Protein AF-A0A8K0Y5K3-F1 (afdb_monomer_lite)

Radius of gyration: 23.52 Å; chains: 1; bounding box: 47×51×58 Å

Secondary structure (DSSP, 8-state):
-PPBPTTT-PBPEESSTTS-EEE---TT-SEEEEETTT--EEE---------SSSTHHHHTHHHHHHHHHHHHHHHHHHH-HHHHHHHHHHHHHHHS--GGGTTT-HHHHHHHHHHHS-HHHHHHHHHHHHHHHGGGGGSHHHHHHHHHHS---

Sequence (154 aa):
MIVHCPDCEQPLIEFDPGSGNYHCSNPVCNFQYMELMTGKKHRKSTKYEEIETKSSISNLDKKPKRILVGLAIESTLVTMGHSIFDKVTAKLKEEYNANVFDCLDNPQYLKKILEKNFDSNIRAVMIKSVKTILGEFAYYESIREFLDKLSDKD

pLDDT: mean 85.95, std 16.73, range [36.97, 98.12]

Foldseek 3Di:
DFDADPFPRHTWDAPDVPQQKTADPDPPTQWGIARNVVRDTDGNPPPPDDDDDDDPPPPVVLQVVLVLLLVLLQVLQVVVHPVSNVQQQVQLCVVPVDGSSCCLVPLVSSLVSCVVPHDPVSLVSSLVSSCVSCPPVCPPPSNVVSSVSNDDDD

Structure (mmCIF, N/CA/C/O backbone):
data_AF-A0A8K0Y5K3-F1
#
_entry.id   AF-A0A8K0Y5K3-F1
#
loop_
_atom_site.group_PDB
_atom_site.id
_atom_site.type_symbol
_atom_site.label_atom_id
_atom_site.label_alt_id
_atom_site.label_comp_id
_atom_site.label_asym_id
_atom_site.label_entity_id
_atom_site.label_seq_id
_atom_site.pdbx_PDB_ins_code
_atom_site.Cartn_x
_atom_site.Cartn_y
_atom_site.Cartn_z
_atom_site.occupancy
_atom_site.B_iso_or_equiv
_atom_site.auth_seq_id
_atom_site.auth_comp_id
_atom_site.auth_asym_id
_atom_site.auth_atom_id
_atom_site.pdbx_PDB_model_num
ATOM 1 N N . MET A 1 1 ? 27.210 -32.929 26.411 1.00 67.12 1 MET A N 1
ATOM 2 C CA . MET A 1 1 ? 26.004 -33.531 27.020 1.00 67.12 1 MET A CA 1
ATOM 3 C C . MET A 1 1 ? 24.827 -33.108 26.157 1.00 67.12 1 MET A C 1
ATOM 5 O O . MET A 1 1 ? 24.700 -31.916 25.924 1.00 67.12 1 MET A O 1
ATOM 9 N N . ILE A 1 2 ? 24.055 -34.044 25.598 1.00 78.88 2 ILE A N 1
ATOM 10 C CA . ILE A 1 2 ? 22.902 -33.703 24.747 1.00 78.88 2 ILE A CA 1
ATOM 11 C C . ILE A 1 2 ? 21.707 -33.444 25.662 1.00 78.88 2 ILE A C 1
ATOM 13 O O . ILE A 1 2 ? 21.330 -34.313 26.449 1.00 78.88 2 ILE A O 1
ATOM 17 N N . VAL A 1 3 ? 21.139 -32.243 25.579 1.00 86.31 3 VAL A N 1
ATOM 18 C CA . VAL A 1 3 ? 19.958 -31.853 26.353 1.00 86.31 3 VAL A CA 1
ATOM 19 C C . VAL A 1 3 ? 18.722 -32.170 25.522 1.00 86.31 3 VAL A C 1
ATOM 21 O O . VAL A 1 3 ? 18.639 -31.762 24.368 1.00 86.31 3 VAL A O 1
ATOM 24 N N . HIS A 1 4 ? 17.767 -32.896 26.095 1.00 90.81 4 HIS A N 1
ATOM 25 C CA . HIS A 1 4 ? 16.540 -33.280 25.401 1.00 90.81 4 HIS A CA 1
ATOM 26 C C . HIS A 1 4 ? 15.368 -32.408 25.852 1.00 90.81 4 HIS A C 1
ATOM 28 O O . HIS A 1 4 ? 15.295 -31.965 27.002 1.00 90.81 4 HIS A O 1
ATOM 34 N N . CYS A 1 5 ? 14.450 -32.150 24.925 1.00 89.56 5 CYS A N 1
ATOM 35 C CA . CYS A 1 5 ? 13.203 -31.462 25.196 1.00 89.56 5 CYS A CA 1
ATOM 36 C C . CYS A 1 5 ? 12.378 -32.292 26.189 1.00 89.56 5 CYS A C 1
ATOM 38 O O . CYS A 1 5 ? 12.159 -33.474 25.933 1.00 89.56 5 CYS A O 1
ATOM 40 N N . PRO A 1 6 ? 11.873 -31.701 27.285 1.00 88.31 6 PRO A N 1
ATOM 41 C CA . PRO A 1 6 ? 11.088 -32.444 28.270 1.00 88.31 6 PRO A CA 1
ATOM 42 C C . PRO A 1 6 ? 9.707 -32.873 27.755 1.00 88.31 6 PRO A C 1
ATOM 44 O O . PRO A 1 6 ? 9.088 -33.735 28.366 1.00 88.31 6 PRO A O 1
ATOM 47 N N . ASP A 1 7 ? 9.225 -32.263 26.668 1.00 89.94 7 ASP A N 1
ATOM 48 C CA . ASP A 1 7 ? 7.854 -32.453 26.186 1.00 89.94 7 ASP A CA 1
ATOM 49 C C . ASP A 1 7 ? 7.781 -33.434 25.004 1.00 89.94 7 ASP A C 1
ATOM 51 O O . ASP A 1 7 ? 6.824 -34.191 24.890 1.00 89.94 7 ASP A O 1
ATOM 55 N N . CYS A 1 8 ? 8.768 -33.421 24.102 1.00 89.69 8 CYS A N 1
ATOM 56 C CA . CYS A 1 8 ? 8.757 -34.264 22.899 1.00 89.69 8 CYS A CA 1
ATOM 57 C C . CYS A 1 8 ? 10.049 -35.062 22.686 1.00 89.69 8 CYS A C 1
ATOM 59 O O . CYS A 1 8 ? 10.266 -35.566 21.586 1.00 89.69 8 CYS A O 1
ATOM 61 N N . GLU A 1 9 ? 10.931 -35.090 23.690 1.00 88.75 9 GLU A N 1
ATOM 62 C CA . GLU A 1 9 ? 12.197 -35.843 23.727 1.00 88.75 9 GLU A CA 1
ATOM 63 C C . GLU A 1 9 ? 13.193 -35.542 22.593 1.00 88.75 9 GLU A C 1
ATOM 65 O O . GLU A 1 9 ? 14.244 -36.164 22.501 1.00 88.75 9 GLU A O 1
ATOM 70 N N . GLN A 1 10 ? 12.917 -34.549 21.746 1.00 89.25 10 GLN A N 1
ATOM 71 C CA . GLN A 1 10 ? 13.829 -34.126 20.685 1.00 89.25 10 GLN A CA 1
ATOM 72 C C . GLN A 1 10 ? 15.073 -33.449 21.278 1.00 89.25 10 GLN A C 1
ATOM 74 O O . GLN A 1 10 ? 14.940 -32.709 22.259 1.00 89.25 10 GLN A O 1
ATOM 79 N N . PRO A 1 11 ? 16.269 -33.635 20.692 1.00 91.31 11 PRO A N 1
ATOM 80 C CA . PRO A 1 11 ? 17.454 -32.876 21.076 1.00 91.31 11 PRO A CA 1
ATOM 81 C C . PRO A 1 11 ? 17.191 -31.369 20.974 1.00 91.31 11 PRO A C 1
ATOM 83 O O . PRO A 1 11 ? 16.685 -30.886 19.959 1.00 91.31 11 PRO A O 1
ATOM 86 N N . LEU A 1 12 ? 17.514 -30.623 22.030 1.00 91.12 12 LEU A N 1
ATOM 87 C CA . LEU A 1 12 ? 17.420 -29.168 22.010 1.00 91.12 12 LEU A CA 1
ATOM 88 C C . LEU A 1 12 ? 18.616 -28.559 21.276 1.00 91.12 12 LEU A C 1
ATOM 90 O O . LEU A 1 12 ? 19.732 -29.079 21.339 1.00 91.12 12 LEU A O 1
ATOM 94 N N . ILE A 1 13 ? 18.373 -27.424 20.629 1.00 90.69 13 ILE A N 1
ATOM 95 C CA . ILE A 1 13 ? 19.369 -26.661 19.877 1.00 90.69 13 ILE A CA 1
ATOM 96 C C . ILE A 1 13 ? 19.706 -25.403 20.673 1.00 90.69 13 ILE A C 1
ATOM 98 O O . ILE A 1 13 ? 18.805 -24.714 21.153 1.00 90.69 13 ILE A O 1
ATOM 102 N N . GLU A 1 14 ? 20.994 -25.118 20.849 1.00 89.88 14 GLU A N 1
ATOM 103 C CA . GLU A 1 14 ? 21.431 -23.875 21.484 1.00 89.88 14 GLU A CA 1
ATOM 104 C C . GLU A 1 14 ? 21.210 -22.700 20.523 1.00 89.88 14 GLU A C 1
ATOM 106 O O . GLU A 1 14 ? 21.557 -22.811 19.348 1.00 89.88 14 GLU A O 1
ATOM 111 N N . PHE A 1 15 ? 20.632 -21.595 21.007 1.00 84.56 15 PHE A N 1
ATOM 112 C CA . PHE A 1 15 ? 20.405 -20.397 20.185 1.00 84.56 15 PHE A CA 1
ATOM 113 C C . PHE A 1 15 ? 21.713 -19.878 19.585 1.00 84.56 15 PHE A C 1
ATOM 115 O O . PHE A 1 15 ? 21.828 -19.743 18.371 1.00 84.56 15 PHE A O 1
ATOM 122 N N . ASP A 1 16 ? 22.691 -19.645 20.460 1.00 84.19 16 ASP A N 1
ATOM 123 C CA . ASP A 1 16 ? 24.049 -19.239 20.120 1.00 84.19 16 ASP A CA 1
ATOM 124 C C . ASP A 1 16 ? 25.034 -20.090 20.933 1.00 84.19 16 ASP A C 1
ATOM 126 O O . ASP A 1 16 ? 24.800 -20.274 22.137 1.00 84.19 16 ASP A O 1
ATOM 130 N N . PRO A 1 17 ? 26.136 -20.586 20.336 1.00 82.44 17 PRO A N 1
ATOM 131 C CA . PRO A 1 17 ? 27.125 -21.392 21.045 1.00 82.44 17 PRO A CA 1
ATOM 132 C C . PRO A 1 17 ? 27.627 -20.711 22.325 1.00 82.44 17 PRO A C 1
ATOM 134 O O . PRO A 1 17 ? 28.220 -19.634 22.276 1.00 82.44 17 PRO A O 1
ATOM 137 N N . GLY A 1 18 ? 27.403 -21.347 23.476 1.00 81.62 18 GLY A N 1
ATOM 138 C CA . GLY A 1 18 ? 27.827 -20.844 24.787 1.00 81.62 18 GLY A CA 1
ATOM 139 C C . GLY A 1 18 ? 26.850 -19.883 25.476 1.00 81.62 18 GLY A C 1
ATOM 140 O O . GLY A 1 18 ? 27.147 -19.417 26.576 1.00 81.62 18 GLY A O 1
ATOM 141 N N . SER A 1 19 ? 25.685 -19.599 24.884 1.00 85.75 19 SER A N 1
ATOM 142 C CA . SER A 1 19 ? 24.633 -18.789 25.522 1.00 85.75 19 SER A CA 1
ATOM 143 C C . SER A 1 19 ? 23.979 -19.481 26.722 1.00 85.75 19 SER A C 1
ATOM 145 O O . SER A 1 19 ? 23.415 -18.815 27.590 1.00 85.75 19 SER A O 1
ATOM 147 N N . GLY A 1 20 ? 24.011 -20.816 26.771 1.00 86.44 20 GLY A N 1
ATOM 148 C CA . GLY A 1 20 ? 23.292 -21.597 27.772 1.00 86.44 20 GLY A CA 1
ATOM 149 C C . GLY A 1 20 ? 21.779 -21.663 27.532 1.00 86.44 20 GLY A C 1
ATOM 150 O O . GLY A 1 20 ? 21.068 -22.183 28.393 1.00 86.44 20 GLY A O 1
ATOM 151 N N . ASN A 1 21 ? 21.276 -21.166 26.394 1.00 90.12 21 ASN A N 1
ATOM 152 C CA . ASN A 1 21 ? 19.848 -21.108 26.068 1.00 90.12 21 ASN A CA 1
ATOM 153 C C . ASN A 1 21 ? 19.493 -22.091 24.954 1.00 90.12 21 ASN A C 1
ATOM 155 O O . ASN A 1 21 ? 19.983 -21.977 23.833 1.00 90.12 21 ASN A O 1
ATOM 159 N N . TYR A 1 22 ? 18.596 -23.026 25.254 1.00 91.94 22 TYR A N 1
ATOM 160 C CA . TYR A 1 22 ? 18.303 -24.175 24.400 1.00 91.94 22 TYR A CA 1
ATOM 161 C C . TYR A 1 22 ? 16.829 -24.206 24.013 1.00 91.94 22 TYR A C 1
ATOM 163 O O . TYR A 1 22 ? 15.970 -24.229 24.892 1.00 91.94 22 TYR A O 1
ATOM 171 N N . HIS A 1 23 ? 16.522 -24.249 22.718 1.00 91.38 23 HIS A N 1
ATOM 172 C CA . HIS A 1 23 ? 15.156 -24.274 22.199 1.00 91.38 23 HIS A CA 1
ATOM 173 C C . HIS A 1 23 ? 14.807 -25.605 21.531 1.00 91.38 23 HIS A C 1
ATOM 175 O O . HIS A 1 23 ? 15.674 -26.366 21.097 1.00 91.38 23 HIS A O 1
ATOM 181 N N . CYS A 1 24 ? 13.508 -25.900 21.460 1.00 91.31 24 CYS A N 1
ATOM 182 C CA . CYS A 1 24 ? 13.015 -27.059 20.723 1.00 91.31 24 CYS A CA 1
ATOM 183 C C . CYS A 1 24 ? 12.758 -26.671 19.263 1.00 91.31 24 CYS A C 1
ATOM 185 O O . CYS A 1 24 ? 12.144 -25.640 18.989 1.00 91.31 24 CYS A O 1
ATOM 187 N N . SER A 1 25 ? 13.227 -27.486 18.321 1.00 85.94 25 SER A N 1
ATOM 188 C CA . SER A 1 25 ? 12.988 -27.299 16.883 1.00 85.94 25 SER A CA 1
ATOM 189 C C . SER A 1 25 ? 11.655 -27.886 16.413 1.00 85.94 25 SER A C 1
ATOM 191 O O . SER A 1 25 ? 11.234 -27.622 15.290 1.00 85.94 25 SER A O 1
ATOM 193 N N . ASN A 1 26 ? 10.972 -28.668 17.256 1.00 85.88 26 ASN A N 1
ATOM 194 C CA . ASN A 1 26 ? 9.698 -29.280 16.908 1.00 85.88 26 ASN A CA 1
ATOM 195 C C . ASN A 1 26 ? 8.575 -28.217 16.883 1.00 85.88 26 ASN A C 1
ATOM 197 O O . ASN A 1 26 ? 8.205 -27.695 17.941 1.00 85.88 26 ASN A O 1
ATOM 201 N N . PRO A 1 27 ? 7.978 -27.913 15.714 1.00 76.56 27 PRO A N 1
ATOM 202 C CA . PRO A 1 27 ? 7.005 -26.829 15.578 1.00 76.56 27 PRO A CA 1
ATOM 203 C C . PRO A 1 27 ? 5.716 -27.073 16.372 1.00 76.56 27 PRO A C 1
ATOM 205 O O . PRO A 1 27 ? 5.107 -26.109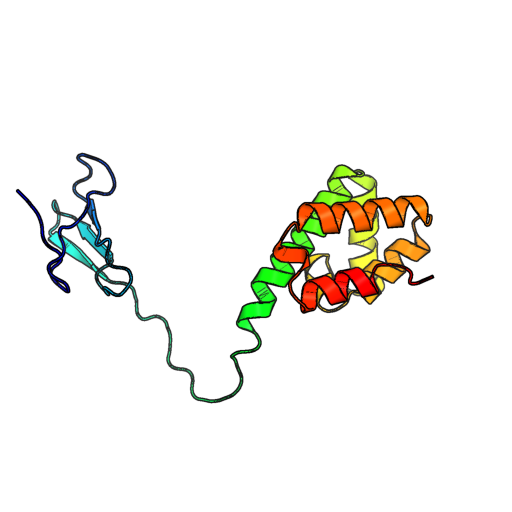 16.842 1.00 76.56 27 PRO A O 1
ATOM 208 N N . VAL A 1 28 ? 5.331 -28.337 16.581 1.00 82.56 28 VAL A N 1
ATOM 209 C CA . VAL A 1 28 ? 4.126 -28.706 17.345 1.00 82.56 28 VAL A CA 1
ATOM 210 C C . VAL A 1 28 ? 4.377 -28.827 18.851 1.00 82.56 28 VAL A C 1
ATOM 212 O O . VAL A 1 28 ? 3.443 -29.044 19.615 1.00 82.56 28 VAL A O 1
ATOM 215 N N . CYS A 1 29 ? 5.624 -28.675 19.303 1.00 85.56 29 CYS A N 1
ATOM 216 C CA . CYS A 1 29 ? 5.957 -28.745 20.720 1.00 85.56 29 CYS A CA 1
ATOM 217 C C . CYS A 1 29 ? 5.592 -27.437 21.440 1.00 85.56 29 CYS A C 1
ATOM 219 O O . CYS A 1 29 ? 5.866 -26.344 20.936 1.00 85.56 29 CYS A O 1
ATOM 221 N N . ASN A 1 30 ? 4.983 -27.537 22.624 1.00 86.44 30 ASN A N 1
ATOM 222 C CA . ASN A 1 30 ? 4.629 -26.378 23.454 1.00 86.44 30 ASN A CA 1
ATOM 223 C C . ASN A 1 30 ? 5.827 -25.802 24.217 1.00 86.44 30 ASN A C 1
ATOM 225 O O . ASN A 1 30 ? 5.785 -24.656 24.672 1.00 86.44 30 ASN A O 1
ATOM 229 N N . PHE A 1 31 ? 6.907 -26.568 24.334 1.00 89.44 31 PHE A N 1
ATOM 230 C CA . PHE A 1 31 ? 8.165 -26.101 24.885 1.00 89.44 31 PHE A CA 1
ATOM 231 C C . PHE A 1 31 ? 8.823 -25.086 23.948 1.00 89.44 31 PHE A C 1
ATOM 233 O O . PHE A 1 31 ? 9.028 -25.365 22.767 1.00 89.44 31 PHE A O 1
ATOM 240 N N . GLN A 1 32 ? 9.170 -23.912 24.475 1.00 87.06 32 GLN A N 1
ATOM 241 C CA . GLN A 1 32 ? 9.820 -22.860 23.702 1.00 87.06 32 GLN A CA 1
ATOM 242 C C . GLN A 1 32 ? 11.337 -22.946 23.876 1.00 87.06 32 GLN A C 1
ATOM 244 O O . GLN A 1 32 ? 12.039 -23.281 22.926 1.00 87.06 32 GLN A O 1
ATOM 249 N N . TYR A 1 33 ? 11.838 -22.702 25.090 1.00 89.81 33 TYR A N 1
ATOM 250 C CA . TYR A 1 33 ? 13.262 -22.806 25.403 1.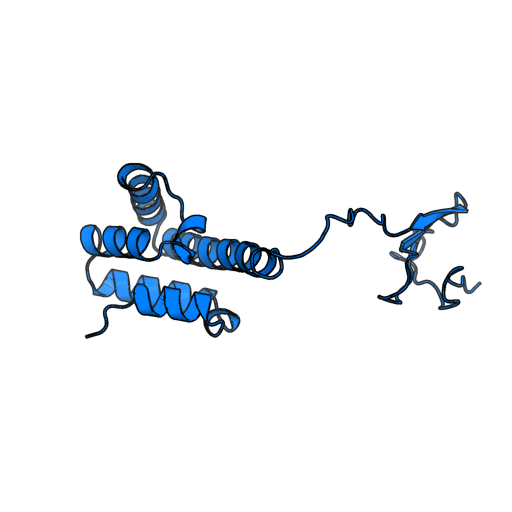00 89.81 33 TYR A CA 1
ATOM 251 C C . TYR A 1 33 ? 13.523 -23.009 26.900 1.00 89.81 33 TYR A C 1
ATOM 253 O O . TYR A 1 33 ? 12.631 -22.848 27.733 1.00 89.81 33 TYR A O 1
ATOM 261 N N . MET A 1 34 ? 14.757 -23.357 27.251 1.00 89.94 34 MET A N 1
ATOM 262 C CA . MET A 1 34 ? 15.235 -23.453 28.627 1.00 89.94 34 MET A CA 1
ATOM 263 C C . MET A 1 34 ? 16.607 -22.812 28.785 1.00 89.94 34 MET A C 1
ATOM 265 O O . MET A 1 34 ? 17.477 -22.947 27.929 1.00 89.94 34 MET A O 1
ATOM 269 N N . GLU A 1 35 ? 16.780 -22.156 29.924 1.00 90.44 35 GLU A N 1
ATOM 270 C CA . GLU A 1 35 ? 18.041 -21.588 30.386 1.00 90.44 35 GLU A CA 1
ATOM 271 C C . GLU A 1 35 ? 18.772 -22.643 31.233 1.00 90.44 35 GLU A C 1
ATOM 273 O O . GLU A 1 35 ? 18.303 -22.995 32.318 1.00 90.44 35 GLU A O 1
ATOM 278 N N . LEU A 1 36 ? 19.920 -23.155 30.783 1.00 84.62 36 LEU A N 1
ATOM 279 C CA . LEU A 1 36 ? 20.694 -24.148 31.545 1.00 84.62 36 LEU A CA 1
ATOM 280 C C . LEU A 1 36 ? 21.214 -23.587 32.872 1.00 84.62 36 LEU A C 1
ATOM 282 O O . LEU A 1 36 ? 21.234 -24.298 33.872 1.00 84.62 36 LEU A O 1
ATOM 286 N N . MET A 1 37 ? 21.605 -22.312 32.886 1.00 82.69 37 MET A N 1
ATOM 287 C CA . MET A 1 37 ? 22.203 -21.668 34.061 1.00 82.69 37 MET A CA 1
ATOM 288 C C . MET A 1 37 ? 21.209 -21.513 35.217 1.00 82.69 37 MET A C 1
ATOM 290 O O . MET A 1 37 ? 21.595 -21.590 36.379 1.00 82.69 37 MET A O 1
ATOM 294 N N . THR A 1 38 ? 19.931 -21.281 34.905 1.00 85.94 38 THR A N 1
ATOM 295 C CA . THR A 1 38 ? 18.882 -21.009 35.902 1.00 85.94 38 THR A CA 1
ATOM 296 C C . THR A 1 38 ? 17.881 -22.156 36.045 1.00 85.94 38 THR A C 1
ATOM 298 O O . THR A 1 38 ? 17.092 -22.170 36.988 1.00 85.94 38 THR A O 1
ATOM 301 N N . GLY A 1 39 ? 17.867 -23.102 35.101 1.00 84.25 39 GLY A N 1
ATOM 302 C CA . GLY A 1 39 ? 16.870 -24.167 35.002 1.00 84.25 39 GLY A CA 1
ATOM 303 C C . GLY A 1 39 ? 15.475 -23.681 34.589 1.00 84.25 39 GLY A C 1
ATOM 304 O O . GLY A 1 39 ? 14.531 -24.478 34.581 1.00 84.25 39 GLY A O 1
ATOM 305 N N . LYS A 1 40 ? 15.307 -22.392 34.257 1.00 86.50 40 LYS A N 1
ATOM 306 C CA . LYS A 1 40 ? 14.011 -21.830 33.861 1.00 86.50 40 LYS A CA 1
ATOM 307 C C . LYS A 1 40 ? 13.569 -22.411 32.526 1.00 86.50 40 LYS A C 1
ATOM 309 O O . LYS A 1 40 ? 14.324 -22.422 31.557 1.00 86.50 40 LYS A O 1
ATOM 314 N N . LYS A 1 41 ? 12.320 -22.871 32.484 1.00 89.62 41 LYS A N 1
ATOM 315 C CA . LYS A 1 41 ? 11.673 -23.438 31.298 1.00 89.62 41 LYS A CA 1
ATOM 316 C C . LYS A 1 41 ? 10.579 -22.495 30.829 1.00 89.62 41 LYS A C 1
ATOM 318 O O . LYS A 1 41 ? 9.673 -22.171 31.596 1.00 89.62 41 LYS A O 1
ATOM 323 N N . HIS A 1 42 ? 10.643 -22.120 29.563 1.00 88.44 42 HIS A N 1
ATOM 324 C CA . HIS A 1 42 ? 9.692 -21.241 28.905 1.00 88.44 42 HIS A CA 1
ATOM 325 C C . HIS A 1 42 ? 8.849 -22.055 27.936 1.00 88.44 42 HIS A C 1
ATOM 327 O O . HIS A 1 42 ? 9.354 -22.876 27.166 1.00 88.44 42 HIS A O 1
ATOM 333 N N . ARG A 1 43 ? 7.540 -21.845 27.997 1.00 88.62 43 ARG A N 1
ATOM 334 C CA . ARG A 1 43 ? 6.561 -22.508 27.136 1.00 88.62 43 ARG A CA 1
ATOM 335 C C . ARG A 1 43 ? 5.864 -21.457 26.299 1.00 88.62 43 ARG A C 1
ATOM 337 O O . ARG A 1 43 ? 5.701 -20.323 26.748 1.00 88.62 43 ARG A O 1
ATOM 344 N N . LYS A 1 44 ? 5.411 -21.859 25.115 1.00 82.00 44 LYS A N 1
ATOM 345 C CA . LYS A 1 44 ? 4.513 -21.047 24.300 1.00 82.00 44 LYS A CA 1
ATOM 346 C C . LYS A 1 44 ? 3.315 -20.684 25.179 1.00 82.00 44 LYS A C 1
ATOM 348 O O . LYS A 1 44 ? 2.623 -21.567 25.678 1.00 82.00 44 LYS A O 1
ATOM 353 N N . SER A 1 45 ? 3.112 -19.394 25.432 1.00 57.75 45 SER A N 1
ATOM 354 C CA . SER A 1 45 ? 1.921 -18.936 26.139 1.00 57.75 45 SER A CA 1
ATOM 355 C C . SER A 1 45 ? 0.714 -19.289 25.277 1.00 57.75 45 SER A C 1
ATOM 357 O O . SER A 1 45 ? 0.589 -18.795 24.155 1.00 57.75 45 SER A O 1
ATOM 359 N N . THR A 1 46 ? -0.181 -20.131 25.791 1.00 50.34 46 THR A N 1
ATOM 360 C CA . THR A 1 46 ? -1.541 -20.285 25.268 1.00 50.34 46 THR A CA 1
ATOM 361 C C . THR A 1 46 ? -2.324 -19.012 25.591 1.00 50.34 46 THR A C 1
ATOM 363 O O . THR A 1 46 ? -3.238 -18.994 26.402 1.00 50.34 46 THR A O 1
ATOM 366 N N . LYS A 1 47 ? -1.933 -17.901 24.966 1.00 38.31 47 LYS A N 1
ATOM 367 C CA . LYS A 1 47 ? -2.784 -16.727 24.783 1.00 38.31 47 LYS A CA 1
ATOM 368 C C . LYS A 1 47 ? -3.359 -16.768 23.369 1.00 38.31 47 LYS A C 1
ATOM 370 O O . LYS A 1 47 ? -3.215 -15.849 22.576 1.00 38.31 47 LYS A O 1
ATOM 375 N N . TYR A 1 48 ? -3.982 -17.897 23.058 1.00 41.91 48 TYR A N 1
ATOM 376 C CA . TYR A 1 48 ? -5.112 -17.936 22.148 1.00 41.91 48 TYR A CA 1
ATOM 377 C C . TYR A 1 48 ? -6.305 -18.156 23.063 1.00 41.91 48 TYR A C 1
ATOM 379 O O . TYR A 1 48 ? -6.606 -19.285 23.434 1.00 41.91 48 TYR A O 1
ATOM 387 N N . GLU A 1 49 ? -6.872 -17.052 23.545 1.00 37.53 49 GLU A N 1
ATOM 388 C CA . GLU A 1 49 ? -8.137 -17.091 24.267 1.00 37.53 49 GLU A CA 1
ATOM 389 C C . GLU A 1 49 ? -9.171 -17.768 23.365 1.00 37.53 49 GLU A C 1
ATOM 391 O O . GLU A 1 49 ? -9.363 -17.382 22.208 1.00 37.53 49 GLU A O 1
ATOM 396 N N . GLU A 1 50 ? -9.804 -18.808 23.900 1.00 41.50 50 GLU A N 1
ATOM 397 C CA . GLU A 1 50 ? -11.063 -19.322 23.390 1.00 41.50 50 GLU A CA 1
ATOM 398 C C . GLU A 1 50 ? -12.066 -18.164 23.388 1.00 41.50 50 GLU A C 1
ATOM 400 O O . GLU A 1 50 ? -12.552 -17.744 24.435 1.00 41.50 50 GLU A O 1
ATOM 405 N N . ILE A 1 51 ? -12.369 -17.630 22.206 1.00 43.97 51 ILE A N 1
ATOM 406 C CA . ILE A 1 51 ? -13.616 -16.908 21.981 1.00 43.97 51 ILE A CA 1
ATOM 407 C C . ILE A 1 51 ? -14.449 -17.772 21.047 1.00 43.97 51 ILE A C 1
ATOM 409 O O . ILE A 1 51 ? -14.125 -17.993 19.879 1.00 43.97 51 ILE A O 1
ATOM 413 N N . GLU A 1 52 ? -15.500 -18.294 21.658 1.00 36.97 52 GLU A N 1
ATOM 414 C CA . GLU A 1 52 ? -16.712 -18.865 21.102 1.00 36.97 52 GLU A CA 1
ATOM 415 C C . GLU A 1 52 ? -16.999 -18.501 19.629 1.00 36.97 52 GLU A C 1
ATOM 417 O O . GLU A 1 52 ? -17.186 -17.353 19.235 1.00 36.97 52 GLU A O 1
ATOM 422 N N . THR A 1 53 ? -17.029 -19.566 18.825 1.00 42.38 53 THR A N 1
ATOM 423 C CA . THR A 1 53 ? -18.033 -19.878 17.795 1.00 42.38 53 THR A CA 1
ATOM 424 C C . THR A 1 53 ? -18.464 -18.793 16.786 1.00 42.38 53 THR A C 1
ATOM 426 O O . THR A 1 53 ? -19.281 -17.917 17.035 1.00 42.38 53 THR A O 1
ATOM 429 N N . LYS A 1 54 ? -18.086 -19.075 15.526 1.00 42.69 54 LYS A N 1
ATOM 430 C CA . LYS A 1 54 ? -18.806 -18.748 14.275 1.00 42.69 54 LYS A CA 1
ATOM 431 C C . LYS A 1 54 ? -18.843 -17.266 13.846 1.00 42.69 54 LYS A C 1
ATOM 433 O O . LYS A 1 54 ? -19.913 -16.683 13.780 1.00 42.69 54 LYS A O 1
ATOM 438 N N . SER A 1 55 ? -17.711 -16.695 13.406 1.00 40.06 55 SER A N 1
ATOM 439 C CA . SER A 1 55 ? -17.699 -15.726 12.269 1.00 40.06 55 SER A CA 1
ATOM 440 C C . SER A 1 55 ? -16.307 -15.306 11.743 1.00 40.06 55 SER A C 1
ATOM 442 O O . SER A 1 55 ? -16.225 -14.638 10.717 1.00 40.06 55 SER A O 1
ATOM 444 N N . SER A 1 56 ? -15.194 -15.688 12.379 1.00 37.00 56 SER A N 1
ATOM 445 C CA . SER A 1 56 ? -13.938 -14.919 12.238 1.00 37.00 56 SER A CA 1
ATOM 446 C C . SER A 1 56 ? -12.871 -15.417 11.248 1.00 37.00 56 SER A C 1
ATOM 448 O O . SER A 1 56 ? -11.822 -14.779 11.152 1.00 37.00 56 SER A O 1
ATOM 450 N N . ILE A 1 57 ? -13.091 -16.483 10.465 1.00 43.34 57 ILE A N 1
ATOM 451 C CA . ILE A 1 57 ? -12.064 -16.970 9.509 1.00 43.34 57 ILE A CA 1
ATOM 452 C C . ILE A 1 57 ? -11.781 -15.938 8.390 1.00 43.34 57 ILE A C 1
ATOM 454 O O . ILE A 1 57 ? -10.688 -15.904 7.839 1.00 43.34 57 ILE A O 1
ATOM 458 N N . SER A 1 58 ? -12.690 -14.998 8.111 1.00 44.78 58 SER A N 1
ATOM 459 C CA . SER A 1 58 ? -12.529 -14.021 7.021 1.00 44.78 58 SER A CA 1
ATOM 460 C C . SER A 1 58 ? -11.695 -12.772 7.347 1.00 44.78 58 SER A C 1
ATOM 462 O O . SER A 1 58 ? -11.410 -11.986 6.442 1.00 44.78 58 SER A O 1
ATOM 464 N N . ASN A 1 59 ? -11.344 -12.519 8.615 1.00 44.31 59 ASN A N 1
ATOM 465 C CA . ASN A 1 59 ? -10.743 -11.237 9.028 1.00 44.31 59 ASN A CA 1
ATOM 466 C C . ASN A 1 59 ? -9.227 -11.294 9.279 1.00 44.31 59 ASN A C 1
ATOM 468 O O . ASN A 1 59 ? -8.572 -10.249 9.233 1.00 44.31 59 ASN A O 1
ATOM 472 N N . LEU A 1 60 ? -8.650 -12.481 9.503 1.00 43.19 60 LEU A N 1
ATOM 473 C CA . LEU A 1 60 ? -7.208 -12.627 9.736 1.00 43.19 60 LEU A CA 1
ATOM 474 C C . LEU A 1 60 ? -6.398 -12.538 8.429 1.00 43.19 60 LEU A C 1
ATOM 476 O O . LEU A 1 60 ? -5.328 -11.940 8.427 1.00 43.19 60 LEU A O 1
ATOM 480 N N . ASP A 1 61 ? -6.962 -12.990 7.304 1.00 59.22 61 ASP A N 1
ATOM 481 C CA . ASP A 1 61 ? -6.349 -12.881 5.968 1.00 59.22 61 ASP A CA 1
ATOM 482 C C . ASP A 1 61 ? -6.295 -11.449 5.417 1.00 59.22 61 ASP A C 1
ATOM 484 O O . ASP A 1 61 ? -5.503 -11.149 4.521 1.00 59.22 61 ASP A O 1
ATOM 488 N N . LYS A 1 62 ? -7.130 -10.537 5.929 1.00 73.94 62 LYS A N 1
ATOM 489 C CA . LYS A 1 62 ? -7.223 -9.167 5.401 1.00 73.94 62 LYS A CA 1
ATOM 490 C C . LYS A 1 62 ? -6.120 -8.252 5.921 1.00 73.94 62 LYS A C 1
ATOM 492 O O . LYS A 1 62 ? -5.591 -7.453 5.153 1.00 73.94 62 LYS A O 1
ATOM 497 N N . LYS A 1 63 ? -5.742 -8.359 7.201 1.00 85.31 63 LYS A N 1
ATOM 498 C CA . LYS A 1 63 ? -4.751 -7.449 7.811 1.00 85.31 63 LYS A CA 1
ATOM 499 C C . LYS A 1 63 ? -3.367 -7.536 7.145 1.00 85.31 63 LYS A C 1
ATOM 501 O O . LYS A 1 63 ? -2.858 -6.482 6.767 1.00 85.31 63 LYS A O 1
ATOM 506 N N . PRO A 1 64 ? -2.777 -8.728 6.916 1.00 90.94 64 PRO A N 1
ATOM 507 C CA . PRO A 1 64 ? -1.487 -8.832 6.234 1.00 90.94 64 PRO A CA 1
ATOM 508 C C . PRO A 1 64 ? -1.539 -8.281 4.806 1.00 90.94 64 PRO A C 1
ATOM 510 O O . PRO A 1 64 ? -0.639 -7.556 4.394 1.00 90.94 64 PRO A O 1
ATOM 513 N N . LYS A 1 65 ? -2.627 -8.548 4.070 1.00 92.44 65 LYS A N 1
ATOM 514 C CA . LYS A 1 65 ? -2.808 -8.054 2.696 1.00 92.44 65 LYS A CA 1
ATOM 515 C C . LYS A 1 65 ? -2.941 -6.531 2.643 1.00 92.44 65 LYS A C 1
ATOM 517 O O . LYS A 1 65 ? -2.363 -5.910 1.758 1.00 92.44 65 LYS A O 1
ATOM 522 N N . ARG A 1 66 ? -3.645 -5.917 3.601 1.00 95.00 66 ARG A N 1
ATOM 523 C CA . ARG A 1 66 ? -3.745 -4.451 3.719 1.00 95.00 66 ARG A CA 1
ATOM 524 C C . ARG A 1 66 ? -2.391 -3.803 3.965 1.00 95.00 66 ARG A C 1
ATOM 526 O O . ARG A 1 66 ? -2.076 -2.811 3.318 1.00 95.00 66 ARG A O 1
ATOM 533 N N . ILE A 1 67 ? -1.596 -4.378 4.869 1.00 95.19 67 ILE A N 1
ATOM 534 C CA . ILE A 1 67 ? -0.234 -3.904 5.148 1.00 95.19 67 ILE A CA 1
ATOM 535 C C . ILE A 1 67 ? 0.615 -4.009 3.883 1.00 95.19 67 ILE A C 1
ATOM 537 O O . ILE A 1 67 ? 1.226 -3.028 3.477 1.00 95.19 67 ILE A O 1
ATOM 541 N N . LEU A 1 68 ? 0.589 -5.165 3.220 1.00 95.50 68 LEU A N 1
ATOM 542 C CA . LEU A 1 68 ? 1.361 -5.408 2.009 1.00 95.50 68 LEU A CA 1
ATOM 543 C C . LEU A 1 68 ? 1.007 -4.425 0.879 1.00 95.50 68 LEU A C 1
ATOM 545 O O . LEU A 1 68 ? 1.894 -3.817 0.286 1.00 95.50 68 LEU A O 1
ATOM 549 N N . VAL A 1 69 ? -0.286 -4.241 0.603 1.00 96.88 69 VAL A N 1
ATOM 550 C CA . VAL A 1 69 ? -0.760 -3.306 -0.429 1.00 96.88 69 VAL A CA 1
ATOM 551 C C . VAL A 1 69 ? -0.444 -1.862 -0.051 1.00 96.88 69 VAL A C 1
ATOM 553 O O . VAL A 1 69 ? 0.048 -1.118 -0.895 1.00 96.88 69 VAL A O 1
ATOM 556 N N . GLY A 1 70 ? -0.655 -1.473 1.209 1.00 97.56 70 GLY A N 1
ATOM 557 C CA . GLY A 1 70 ? -0.323 -0.134 1.692 1.00 97.56 70 GLY A CA 1
ATOM 558 C C . GLY A 1 7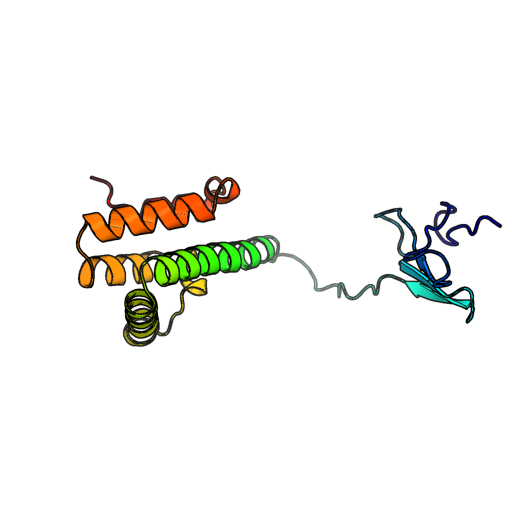0 ? 1.162 0.195 1.542 1.00 97.56 70 GLY A C 1
ATOM 559 O O . GLY A 1 70 ? 1.492 1.250 1.007 1.00 97.56 70 GLY A O 1
ATOM 560 N N . LEU A 1 71 ? 2.052 -0.736 1.905 1.00 97.75 71 LEU A N 1
ATOM 561 C CA . LEU A 1 71 ? 3.500 -0.580 1.723 1.00 97.75 71 LEU A CA 1
ATOM 562 C C . LEU A 1 71 ? 3.897 -0.509 0.245 1.00 97.75 71 LEU A C 1
ATOM 564 O O . LEU A 1 71 ? 4.757 0.289 -0.117 1.00 97.75 71 LEU A O 1
ATOM 568 N N . ALA A 1 72 ? 3.266 -1.304 -0.624 1.00 98.00 72 ALA A N 1
ATOM 569 C CA . ALA A 1 72 ? 3.529 -1.249 -2.060 1.00 98.00 72 ALA A CA 1
ATOM 570 C C . ALA A 1 72 ? 3.120 0.102 -2.673 1.00 98.00 72 ALA A C 1
ATOM 572 O O . ALA A 1 72 ? 3.844 0.648 -3.509 1.00 98.00 72 ALA A O 1
ATOM 573 N N . ILE A 1 73 ? 1.986 0.661 -2.236 1.00 98.12 73 ILE A N 1
ATOM 574 C CA . ILE A 1 73 ? 1.538 2.003 -2.631 1.00 98.12 73 ILE A CA 1
ATOM 575 C C . ILE A 1 73 ? 2.519 3.054 -2.110 1.00 98.12 73 ILE A C 1
ATOM 577 O O . ILE A 1 73 ? 3.023 3.852 -2.895 1.00 98.12 73 ILE A O 1
ATOM 581 N N . GLU A 1 74 ? 2.823 3.040 -0.813 1.00 97.81 74 GLU A N 1
ATOM 582 C CA . GLU A 1 74 ? 3.736 3.994 -0.176 1.00 97.81 74 GLU A CA 1
ATOM 583 C C . GLU A 1 74 ? 5.110 3.998 -0.848 1.00 97.81 74 GLU A C 1
ATOM 585 O O . GLU A 1 74 ? 5.571 5.046 -1.301 1.00 97.81 74 GLU A O 1
ATOM 590 N N . SER A 1 75 ? 5.722 2.821 -1.002 1.00 97.38 75 SER A N 1
ATOM 591 C CA . SER A 1 75 ? 7.018 2.679 -1.660 1.00 97.38 75 SER A CA 1
ATOM 592 C C . SER A 1 75 ? 6.972 3.190 -3.097 1.00 97.38 75 SER A C 1
ATOM 594 O O . SER A 1 75 ? 7.868 3.932 -3.491 1.00 97.38 75 SER A O 1
ATOM 596 N N . THR A 1 76 ? 5.918 2.875 -3.859 1.00 97.88 76 THR A N 1
ATOM 597 C CA . THR A 1 76 ? 5.761 3.396 -5.224 1.00 97.88 76 THR A CA 1
ATOM 598 C C . THR A 1 76 ? 5.725 4.922 -5.236 1.00 97.88 76 THR A C 1
ATOM 600 O O . THR A 1 76 ? 6.464 5.550 -5.991 1.00 97.88 76 THR A O 1
ATOM 603 N N . LEU A 1 77 ? 4.878 5.527 -4.402 1.00 96.88 77 LEU A N 1
ATOM 604 C CA . LEU A 1 77 ? 4.698 6.976 -4.362 1.00 96.88 77 LEU A CA 1
ATOM 605 C C . LEU A 1 77 ? 5.986 7.693 -3.944 1.00 96.88 77 LEU A C 1
ATOM 607 O O . LEU A 1 77 ? 6.369 8.667 -4.587 1.00 96.88 77 LEU A O 1
ATOM 611 N N . VAL A 1 78 ? 6.682 7.186 -2.923 1.00 97.38 78 VAL A N 1
ATOM 612 C CA . VAL A 1 78 ? 7.961 7.741 -2.459 1.00 97.38 78 VAL A CA 1
ATOM 613 C C . VAL A 1 78 ? 9.037 7.625 -3.540 1.00 97.38 78 VAL A C 1
ATOM 615 O O . VAL A 1 78 ? 9.742 8.600 -3.792 1.00 97.38 78 VAL A O 1
ATOM 618 N N . THR A 1 79 ? 9.136 6.482 -4.230 1.00 96.12 79 THR A N 1
ATOM 619 C CA . THR A 1 79 ? 10.083 6.293 -5.343 1.00 96.12 79 THR A CA 1
ATOM 620 C C . THR A 1 79 ? 9.791 7.222 -6.522 1.00 96.12 79 THR A C 1
ATOM 622 O O . THR A 1 79 ? 10.721 7.690 -7.173 1.00 96.12 79 THR A O 1
ATOM 625 N N . MET A 1 80 ? 8.518 7.520 -6.795 1.00 92.56 80 MET A N 1
ATOM 626 C CA . MET A 1 80 ? 8.140 8.505 -7.815 1.00 92.56 80 MET A CA 1
ATOM 627 C C . MET A 1 80 ? 8.426 9.946 -7.361 1.00 92.56 80 MET A C 1
ATOM 629 O O . MET A 1 80 ? 8.683 10.813 -8.194 1.00 92.56 80 MET A O 1
ATOM 633 N N . GLY A 1 81 ? 8.407 10.198 -6.051 1.00 93.38 81 GLY A N 1
ATOM 634 C CA . GLY A 1 81 ? 8.874 11.428 -5.422 1.00 93.38 81 GLY A CA 1
ATOM 635 C C . GLY A 1 81 ? 8.108 11.756 -4.141 1.00 93.38 81 GLY A C 1
ATOM 636 O O . GLY A 1 81 ? 6.889 11.610 -4.075 1.00 93.38 81 GLY A O 1
ATOM 637 N N . HIS A 1 82 ? 8.800 12.293 -3.133 1.00 93.06 82 HIS A N 1
ATOM 638 C CA . HIS A 1 82 ? 8.177 12.679 -1.858 1.00 93.06 82 HIS A CA 1
ATOM 639 C C . HIS A 1 82 ? 6.990 13.641 -2.028 1.00 93.06 82 HIS A C 1
ATOM 641 O O . HIS A 1 82 ? 5.963 13.460 -1.385 1.00 93.06 82 HIS A O 1
ATOM 647 N N . SER A 1 83 ? 7.061 14.587 -2.971 1.00 94.50 83 SER A N 1
ATOM 648 C CA . SER A 1 83 ? 5.943 15.495 -3.264 1.00 94.50 83 SER A CA 1
ATOM 649 C C . SER A 1 83 ? 4.704 14.781 -3.821 1.00 94.50 83 SER A C 1
ATOM 651 O O . SER A 1 83 ? 3.581 15.234 -3.601 1.00 94.50 83 SER A O 1
ATOM 653 N N . ILE A 1 84 ? 4.882 13.657 -4.524 1.00 94.75 84 ILE A N 1
ATOM 654 C CA . ILE A 1 84 ? 3.785 12.812 -5.013 1.00 94.75 84 ILE A CA 1
ATOM 655 C C . ILE A 1 84 ? 3.157 12.061 -3.839 1.00 94.75 84 ILE A C 1
ATOM 657 O O . ILE A 1 84 ? 1.930 12.046 -3.716 1.00 94.75 84 ILE A O 1
ATOM 661 N N . PHE A 1 85 ? 3.982 11.489 -2.959 1.00 96.94 85 PHE A N 1
ATOM 662 C CA . PHE A 1 85 ? 3.516 10.834 -1.739 1.00 96.94 85 PHE A CA 1
ATOM 663 C C . PHE A 1 85 ? 2.717 11.785 -0.840 1.00 96.94 85 PHE A C 1
ATOM 665 O O . PHE A 1 85 ? 1.573 11.479 -0.496 1.00 96.94 85 PHE A O 1
ATOM 672 N N . ASP A 1 86 ? 3.263 12.961 -0.531 1.00 96.62 86 ASP A N 1
ATOM 673 C CA . ASP A 1 86 ? 2.605 13.961 0.314 1.00 96.62 86 ASP A CA 1
ATOM 674 C C . ASP A 1 86 ? 1.272 14.406 -0.298 1.00 96.62 86 ASP A C 1
ATOM 676 O O . ASP A 1 86 ? 0.246 14.453 0.380 1.00 96.62 86 ASP A O 1
ATOM 680 N N . LYS A 1 87 ? 1.248 14.657 -1.614 1.00 96.81 87 LYS A N 1
ATOM 681 C CA . LYS A 1 87 ? 0.026 15.052 -2.325 1.00 96.81 87 LYS A CA 1
ATOM 682 C C . LYS A 1 87 ? -1.055 13.972 -2.247 1.00 96.81 87 LYS A C 1
ATOM 684 O O . LYS A 1 87 ? -2.212 14.287 -1.974 1.00 96.81 87 LYS A O 1
ATOM 689 N N . VAL A 1 88 ? -0.707 12.710 -2.503 1.00 96.88 88 VAL A N 1
ATOM 690 C CA . VAL A 1 88 ? -1.678 11.603 -2.503 1.00 96.88 88 VAL A CA 1
ATOM 691 C C . VAL A 1 88 ? -2.188 11.313 -1.094 1.00 96.88 88 VAL A C 1
ATOM 693 O O . VAL A 1 88 ? -3.393 11.151 -0.908 1.00 96.88 88 VAL A O 1
ATOM 696 N N . THR A 1 89 ? -1.306 11.285 -0.094 1.00 97.06 89 THR A N 1
ATOM 697 C CA . THR A 1 89 ? -1.690 11.019 1.300 1.00 97.06 89 THR A CA 1
ATOM 698 C C . THR A 1 89 ? -2.526 12.148 1.895 1.00 97.06 89 THR A C 1
ATOM 700 O O . THR A 1 89 ? -3.549 11.867 2.523 1.00 97.06 89 THR A O 1
ATOM 703 N N . ALA A 1 90 ? -2.180 13.411 1.620 1.00 97.75 90 ALA A N 1
ATOM 704 C CA . ALA A 1 90 ? -3.003 14.556 1.997 1.00 97.75 90 ALA A CA 1
ATOM 705 C C . ALA A 1 90 ? -4.403 14.458 1.377 1.00 97.75 90 ALA A C 1
ATOM 707 O O . ALA A 1 90 ? -5.397 14.574 2.088 1.00 97.75 90 ALA A O 1
ATOM 708 N N . LYS A 1 91 ? -4.509 14.140 0.078 1.00 97.69 91 LYS A N 1
ATOM 709 C CA . LYS A 1 91 ? -5.811 13.992 -0.596 1.00 97.69 91 LYS A CA 1
ATOM 710 C C . LYS A 1 91 ? -6.629 12.808 -0.083 1.00 97.69 91 LYS A C 1
ATOM 712 O O . LYS A 1 91 ? -7.840 12.941 0.068 1.00 97.69 91 LYS A O 1
ATOM 717 N N . LEU A 1 92 ? -5.996 11.675 0.232 1.00 97.75 92 LEU A N 1
ATOM 718 C CA . LEU A 1 92 ? -6.671 10.526 0.854 1.00 97.75 92 LEU A CA 1
ATOM 719 C C . LEU A 1 92 ? -7.266 10.912 2.211 1.00 97.75 92 LEU A C 1
ATOM 721 O O . LEU A 1 92 ? -8.412 10.563 2.515 1.00 97.75 92 LEU A O 1
ATOM 725 N N . LYS A 1 93 ? -6.505 11.679 2.997 1.00 97.56 93 LYS A N 1
ATOM 726 C CA . LYS A 1 93 ? -6.936 12.157 4.305 1.00 97.56 93 LYS A CA 1
ATOM 727 C C . LYS A 1 93 ? -8.050 13.200 4.200 1.00 97.56 93 LYS A C 1
ATOM 729 O O . LYS A 1 93 ? -9.034 13.090 4.923 1.00 97.56 93 LYS A O 1
ATOM 734 N N . GLU A 1 94 ? -7.916 14.173 3.304 1.00 97.56 94 GLU A N 1
ATOM 735 C CA . GLU A 1 94 ? -8.882 15.260 3.099 1.00 97.56 94 GLU A CA 1
ATOM 736 C C . GLU A 1 94 ? -10.217 14.763 2.528 1.00 97.56 94 GLU A C 1
ATOM 738 O O . GLU A 1 94 ? -11.272 15.134 3.034 1.00 97.56 94 GLU A O 1
ATOM 743 N N . GLU A 1 95 ? -10.190 13.934 1.477 1.00 97.50 95 GLU A N 1
ATOM 744 C CA . GLU A 1 95 ? -11.407 13.550 0.745 1.00 97.50 95 GLU A CA 1
ATOM 745 C C . GLU A 1 95 ? -12.143 12.359 1.374 1.00 97.50 95 GLU A C 1
ATOM 747 O O . GLU A 1 95 ? -13.362 12.254 1.237 1.00 97.50 95 GLU A O 1
ATOM 752 N N . TYR A 1 96 ? -11.425 11.457 2.053 1.00 96.50 96 TYR A N 1
ATOM 753 C CA . TYR A 1 96 ? -11.987 10.182 2.521 1.00 96.50 96 TYR A CA 1
ATOM 754 C C . TYR A 1 96 ? -11.660 9.850 3.981 1.00 96.50 96 TYR A C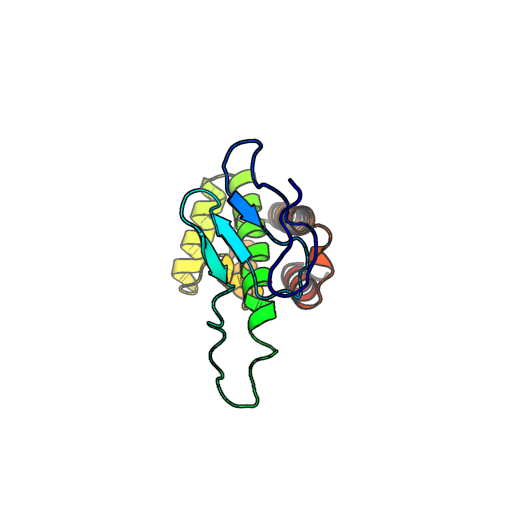 1
ATOM 756 O O . TYR A 1 96 ? -12.079 8.801 4.466 1.00 96.50 96 TYR A O 1
ATOM 764 N N . ASN A 1 97 ? -10.908 10.707 4.690 1.00 96.94 97 ASN A N 1
ATOM 765 C CA . ASN A 1 97 ? -10.356 10.412 6.019 1.00 96.94 97 ASN A CA 1
ATOM 766 C C . ASN A 1 97 ? -9.585 9.073 6.067 1.00 96.94 97 ASN A C 1
ATOM 768 O O . ASN A 1 97 ? -9.548 8.406 7.101 1.00 96.94 97 ASN A O 1
ATOM 772 N N . ALA A 1 98 ? -8.975 8.690 4.943 1.00 96.81 98 ALA A N 1
ATOM 773 C CA . ALA A 1 98 ? -8.329 7.399 4.731 1.00 96.81 98 ALA A CA 1
ATOM 774 C C . ALA A 1 98 ? -6.805 7.542 4.600 1.00 96.81 98 ALA A C 1
ATOM 776 O O . ALA A 1 98 ? -6.275 8.641 4.423 1.00 96.81 98 ALA A O 1
ATOM 777 N N . ASN A 1 99 ? -6.096 6.417 4.664 1.00 95.94 99 ASN A N 1
ATOM 778 C CA . ASN A 1 99 ? -4.673 6.309 4.346 1.00 95.94 99 ASN A CA 1
ATOM 779 C C . ASN A 1 99 ? -4.413 5.192 3.309 1.00 95.94 99 ASN A C 1
ATOM 781 O O . ASN A 1 99 ? -5.326 4.499 2.854 1.00 95.94 99 ASN A O 1
ATOM 785 N N . VAL A 1 100 ? -3.148 5.004 2.920 1.00 95.62 100 VAL A N 1
ATOM 786 C CA . VAL A 1 100 ? -2.750 4.003 1.910 1.00 95.62 100 VAL A CA 1
ATOM 787 C C . VAL A 1 100 ? -3.091 2.556 2.307 1.00 95.62 100 VAL A C 1
ATOM 789 O O . VAL A 1 100 ? -3.391 1.740 1.440 1.00 95.62 100 VAL A O 1
ATOM 792 N N . PHE A 1 101 ? -3.144 2.236 3.602 1.00 95.69 101 PHE A N 1
ATOM 793 C CA . PHE A 1 101 ? -3.496 0.909 4.129 1.00 95.69 101 PHE A CA 1
ATOM 794 C C . PHE A 1 101 ? -5.005 0.615 4.097 1.00 95.69 101 PHE A C 1
ATOM 796 O O . PHE A 1 101 ? -5.426 -0.526 4.314 1.00 95.69 101 PHE A O 1
ATOM 803 N N . ASP A 1 102 ? -5.830 1.624 3.818 1.00 95.25 102 ASP A N 1
ATOM 804 C CA . ASP A 1 102 ? -7.278 1.481 3.627 1.00 95.25 102 ASP A CA 1
ATOM 805 C C . ASP A 1 102 ? -7.647 1.226 2.155 1.00 95.25 102 ASP A C 1
ATOM 807 O O . ASP A 1 102 ? -8.785 0.863 1.844 1.00 95.25 102 ASP A O 1
ATOM 811 N N . CYS A 1 103 ? -6.688 1.392 1.237 1.00 95.81 103 CYS A N 1
ATOM 812 C CA . CYS A 1 103 ? -6.933 1.357 -0.204 1.00 95.81 103 CYS A CA 1
ATOM 813 C C . CYS A 1 103 ? -7.219 -0.051 -0.741 1.00 95.81 103 CYS A C 1
ATOM 815 O O . CYS A 1 103 ? -7.895 -0.163 -1.757 1.00 95.81 103 CYS A O 1
ATOM 817 N N . LEU A 1 104 ? -6.778 -1.123 -0.068 1.00 95.88 104 LEU A N 1
ATOM 818 C CA . LEU A 1 104 ? -7.159 -2.490 -0.456 1.00 95.88 104 LEU A CA 1
ATOM 819 C C . LEU A 1 104 ? -8.671 -2.716 -0.305 1.00 95.88 104 LEU A C 1
ATOM 821 O O . LEU A 1 104 ? -9.296 -3.309 -1.180 1.00 95.88 104 LEU A O 1
ATOM 825 N N . ASP A 1 105 ? -9.258 -2.215 0.784 1.00 94.06 105 ASP A N 1
ATOM 826 C CA . ASP A 1 105 ? -10.700 -2.313 1.026 1.00 94.06 105 ASP A CA 1
ATOM 827 C C . ASP A 1 105 ? -11.480 -1.295 0.173 1.00 94.06 105 ASP A C 1
ATOM 829 O O . ASP A 1 105 ? -12.629 -1.533 -0.197 1.00 94.06 105 ASP A O 1
ATOM 833 N N . ASN A 1 106 ? -10.847 -0.163 -0.162 1.00 94.94 106 ASN A N 1
ATOM 834 C CA . ASN A 1 106 ? -11.459 0.955 -0.882 1.00 94.94 106 ASN A CA 1
ATOM 835 C C . ASN A 1 106 ? -10.612 1.430 -2.083 1.00 94.94 106 ASN A C 1
ATOM 837 O O . ASN A 1 106 ? -10.159 2.582 -2.102 1.00 94.94 106 ASN A O 1
ATOM 841 N N . PRO A 1 107 ? -10.411 0.593 -3.118 1.00 94.69 107 PRO A N 1
ATOM 842 C CA . PRO A 1 107 ? -9.599 0.935 -4.295 1.00 94.69 107 PRO A CA 1
ATOM 843 C C . PRO A 1 107 ? -10.067 2.210 -5.005 1.00 94.69 107 PRO A C 1
ATOM 845 O O . PRO A 1 107 ? -9.262 2.940 -5.583 1.00 94.69 107 PRO A O 1
ATOM 848 N N . GLN A 1 108 ? -11.365 2.518 -4.925 1.00 95.25 108 GLN A N 1
ATOM 849 C CA . GLN A 1 108 ? -11.971 3.709 -5.511 1.00 95.25 108 GLN A CA 1
ATOM 850 C C . GLN A 1 108 ? -11.426 5.027 -4.941 1.00 95.25 108 GLN A C 1
ATOM 852 O O . GLN A 1 108 ? -11.445 6.031 -5.651 1.00 95.25 108 GLN A O 1
ATOM 857 N N . TYR A 1 109 ? -10.949 5.049 -3.690 1.00 96.31 109 TYR A N 1
ATOM 858 C CA . TYR A 1 109 ? -10.386 6.262 -3.084 1.00 96.31 109 TYR A CA 1
ATOM 859 C C . TYR A 1 109 ? -9.073 6.626 -3.762 1.00 96.31 109 TYR A C 1
ATOM 861 O O . TYR A 1 109 ? -8.911 7.745 -4.250 1.00 96.31 109 TYR A O 1
ATOM 869 N N . LEU A 1 110 ? -8.176 5.642 -3.868 1.00 96.12 110 LEU A N 1
ATOM 870 C CA . LEU A 1 110 ? -6.909 5.813 -4.557 1.00 96.12 110 LEU A CA 1
ATOM 871 C C . LEU A 1 110 ? -7.144 6.115 -6.038 1.00 96.12 110 LEU A C 1
ATOM 873 O O . LEU A 1 110 ? -6.633 7.120 -6.518 1.00 96.12 110 LEU A O 1
ATOM 877 N N . LYS A 1 111 ? -7.987 5.337 -6.734 1.00 95.75 111 LYS A N 1
ATOM 878 C CA . LYS A 1 111 ? -8.292 5.558 -8.158 1.00 95.75 111 LYS A CA 1
ATOM 879 C C . LYS A 1 111 ? -8.701 7.006 -8.445 1.00 95.75 111 LYS A C 1
ATOM 881 O O . LYS A 1 111 ? -8.055 7.665 -9.254 1.00 95.75 111 LYS A O 1
ATOM 886 N N . LYS A 1 112 ? -9.703 7.527 -7.729 1.00 95.94 112 LYS A N 1
ATOM 887 C CA . LYS A 1 112 ? -10.200 8.898 -7.935 1.00 95.94 112 LYS A CA 1
ATOM 888 C C . LYS A 1 112 ? -9.129 9.954 -7.680 1.00 95.94 112 LYS A C 1
ATOM 890 O O . LYS A 1 112 ? -9.069 10.950 -8.396 1.00 95.94 112 LYS A O 1
ATOM 895 N N . ILE A 1 113 ? -8.293 9.765 -6.661 1.00 96.19 113 ILE A N 1
ATOM 896 C CA . ILE A 1 113 ? -7.191 10.692 -6.383 1.00 96.19 113 ILE A CA 1
ATOM 897 C C . ILE A 1 113 ? -6.175 10.649 -7.515 1.00 96.19 113 ILE A C 1
ATOM 899 O O . ILE A 1 113 ? -5.735 11.708 -7.960 1.00 96.19 113 ILE A O 1
ATOM 903 N N . LEU A 1 114 ? -5.838 9.458 -8.009 1.00 94.62 114 LEU A N 1
ATOM 904 C CA . LEU A 1 114 ? -4.892 9.315 -9.104 1.00 94.62 114 LEU A CA 1
ATOM 905 C C . LEU A 1 114 ? -5.417 9.963 -10.389 1.00 94.62 114 LEU A C 1
ATOM 907 O O . LEU A 1 114 ? -4.706 10.757 -10.997 1.00 94.62 114 LEU A O 1
ATOM 911 N N . GLU A 1 115 ? -6.669 9.695 -10.761 1.00 94.94 115 GLU A N 1
ATOM 912 C CA . GLU A 1 115 ? -7.330 10.265 -11.945 1.00 94.94 115 GLU A CA 1
ATOM 913 C C . GLU A 1 115 ? -7.413 11.793 -11.913 1.00 94.94 115 GLU A C 1
ATOM 915 O O . GLU A 1 115 ? -7.160 12.443 -12.924 1.00 94.94 115 GLU A O 1
ATOM 920 N N . LYS A 1 116 ? -7.736 12.382 -10.755 1.00 95.25 116 LYS A N 1
ATOM 921 C CA . LYS A 1 116 ? -7.851 13.842 -10.604 1.00 95.25 116 LYS A CA 1
ATOM 922 C C . LYS A 1 116 ? -6.506 14.566 -10.650 1.00 95.25 116 LYS A C 1
ATOM 924 O O . LYS A 1 116 ? -6.470 15.749 -10.977 1.00 95.25 116 LYS A O 1
ATOM 929 N N . ASN A 1 117 ? -5.423 13.910 -10.228 1.00 94.25 117 ASN A N 1
ATOM 930 C CA . ASN A 1 117 ? -4.162 14.590 -9.920 1.00 94.25 117 ASN A CA 1
ATOM 931 C C . ASN A 1 117 ? -3.007 14.258 -10.866 1.00 94.25 117 ASN A C 1
ATOM 933 O O . ASN A 1 117 ? -1.997 14.964 -10.801 1.00 94.25 117 ASN A O 1
ATOM 937 N N . PHE A 1 118 ? -3.135 13.217 -11.693 1.00 93.69 118 PHE A N 1
ATOM 938 C CA . PHE A 1 118 ? -2.069 12.721 -12.560 1.00 93.69 118 PHE A CA 1
ATOM 939 C C . PHE A 1 118 ? -2.619 12.271 -13.917 1.00 93.69 118 PHE A C 1
ATOM 941 O O . PHE A 1 118 ? -3.705 11.690 -14.011 1.00 93.69 118 PHE A O 1
ATOM 948 N N . ASP A 1 119 ? -1.846 12.505 -14.976 1.00 92.88 119 ASP A N 1
ATOM 949 C CA . ASP A 1 119 ? -2.161 12.014 -16.316 1.00 92.88 119 ASP A CA 1
ATOM 950 C C . ASP A 1 119 ? -2.089 10.480 -16.404 1.00 92.88 119 ASP A C 1
ATOM 952 O O . ASP A 1 119 ? -1.516 9.801 -15.547 1.00 92.88 119 ASP A O 1
ATOM 956 N N . SER A 1 120 ? -2.691 9.924 -17.455 1.00 91.19 120 SER A N 1
ATOM 957 C CA . SER A 1 120 ? -2.821 8.476 -17.639 1.00 91.19 120 SER A CA 1
ATOM 958 C C . SER A 1 120 ? -1.481 7.743 -17.688 1.00 91.19 120 SER A C 1
ATOM 960 O O . SER A 1 120 ? -1.401 6.621 -17.187 1.00 91.19 120 SER A O 1
ATOM 962 N N . ASN A 1 121 ? -0.418 8.365 -18.208 1.00 91.00 121 ASN A N 1
ATOM 963 C CA . ASN A 1 121 ? 0.898 7.732 -18.287 1.00 91.00 121 ASN A CA 1
ATOM 964 C C . ASN A 1 121 ? 1.509 7.582 -16.892 1.00 91.00 121 ASN A C 1
ATOM 966 O O . ASN A 1 121 ? 1.975 6.498 -16.537 1.00 91.00 121 ASN A O 1
ATOM 970 N N . ILE A 1 122 ? 1.452 8.636 -16.071 1.00 91.19 122 ILE A N 1
ATOM 971 C CA . ILE A 1 122 ? 1.921 8.580 -14.679 1.00 91.19 122 ILE A CA 1
ATOM 972 C C . ILE A 1 122 ? 1.120 7.544 -13.882 1.00 91.19 122 ILE A C 1
ATOM 974 O O . ILE A 1 122 ? 1.707 6.751 -13.140 1.00 91.19 122 ILE A O 1
ATOM 978 N N . ARG A 1 123 ? -0.207 7.494 -14.061 1.00 93.81 123 ARG A N 1
ATOM 979 C CA . ARG A 1 123 ? -1.051 6.485 -13.399 1.00 93.81 123 ARG A CA 1
ATOM 980 C C . ARG A 1 123 ? -0.674 5.063 -13.811 1.00 93.81 123 ARG A C 1
ATOM 982 O O . ARG A 1 123 ? -0.532 4.204 -12.944 1.00 93.81 123 ARG A O 1
ATOM 989 N N . ALA A 1 124 ? -0.456 4.814 -15.102 1.00 92.81 124 ALA A N 1
ATOM 990 C CA . ALA A 1 124 ? -0.050 3.501 -15.600 1.00 92.81 124 ALA A CA 1
ATOM 991 C C . ALA A 1 124 ? 1.304 3.057 -15.021 1.00 92.81 124 ALA A C 1
ATOM 993 O O . ALA A 1 124 ? 1.449 1.906 -14.599 1.00 92.81 124 ALA A O 1
ATOM 994 N N . VAL A 1 125 ? 2.278 3.973 -14.936 1.00 93.81 125 VAL A N 1
ATOM 995 C CA . VAL A 1 125 ? 3.574 3.716 -14.285 1.00 93.81 125 VAL A CA 1
ATOM 996 C C . VAL A 1 125 ? 3.379 3.364 -12.813 1.00 93.81 125 VAL A C 1
ATOM 998 O O . VAL A 1 125 ? 3.938 2.373 -12.350 1.00 93.81 125 VAL A O 1
ATOM 1001 N N . MET A 1 126 ? 2.542 4.111 -12.092 1.00 94.69 126 MET A N 1
ATOM 1002 C CA . MET A 1 126 ? 2.260 3.845 -10.682 1.00 94.69 126 MET A CA 1
ATOM 1003 C C . MET A 1 126 ? 1.646 2.456 -10.472 1.00 94.69 126 MET A C 1
ATOM 1005 O O . MET A 1 126 ? 2.137 1.682 -9.655 1.00 94.69 126 MET A O 1
ATOM 1009 N N . ILE A 1 127 ? 0.612 2.102 -11.240 1.00 95.19 127 ILE A N 1
ATOM 1010 C CA . ILE A 1 127 ? -0.062 0.798 -11.130 1.00 95.19 127 ILE A CA 1
ATOM 1011 C C . ILE A 1 127 ? 0.915 -0.339 -11.446 1.00 95.19 127 ILE A C 1
ATOM 1013 O O . ILE A 1 127 ? 0.949 -1.350 -10.739 1.00 95.19 127 ILE A O 1
ATOM 1017 N N . LYS A 1 128 ? 1.757 -0.165 -12.473 1.00 95.31 128 LYS A N 1
ATOM 1018 C CA . LYS A 1 128 ? 2.802 -1.132 -12.819 1.00 95.31 128 LYS A CA 1
ATOM 1019 C C . LYS A 1 128 ? 3.818 -1.298 -11.686 1.00 95.31 128 LYS A C 1
ATOM 1021 O O . LYS A 1 128 ? 4.177 -2.433 -11.375 1.00 95.31 128 LYS A O 1
ATOM 1026 N N . SER A 1 129 ? 4.255 -0.209 -11.057 1.00 96.94 129 SER A N 1
ATOM 1027 C CA . SER A 1 129 ? 5.189 -0.243 -9.925 1.00 96.94 129 SER A CA 1
ATOM 1028 C C . SER A 1 129 ? 4.586 -0.935 -8.705 1.00 96.94 129 SER A C 1
ATOM 1030 O O . SER A 1 129 ? 5.212 -1.844 -8.167 1.00 96.94 129 SER A O 1
ATOM 1032 N N . VAL A 1 130 ? 3.337 -0.619 -8.342 1.00 97.12 130 VAL A N 1
ATOM 1033 C CA . VAL A 1 130 ? 2.622 -1.300 -7.248 1.00 97.12 130 VAL A CA 1
ATOM 1034 C C . VAL A 1 130 ? 2.536 -2.802 -7.519 1.00 97.12 130 VAL A C 1
ATOM 1036 O O . VAL A 1 130 ? 2.904 -3.607 -6.667 1.00 97.12 130 VAL A O 1
ATOM 1039 N N . LYS A 1 131 ? 2.124 -3.197 -8.731 1.00 96.62 131 LYS A N 1
ATOM 1040 C CA . LYS A 1 131 ? 2.074 -4.609 -9.142 1.00 96.62 131 LYS A CA 1
ATOM 1041 C C . LYS A 1 131 ? 3.449 -5.284 -9.079 1.00 96.62 131 LYS A C 1
ATOM 1043 O O . LYS A 1 131 ? 3.534 -6.442 -8.687 1.00 96.62 131 LYS A O 1
ATOM 1048 N N . THR A 1 132 ? 4.511 -4.567 -9.445 1.00 96.56 132 THR A N 1
ATOM 1049 C CA . THR A 1 132 ? 5.889 -5.082 -9.414 1.00 96.56 132 THR A CA 1
ATOM 1050 C C . THR A 1 132 ? 6.362 -5.322 -7.981 1.00 96.56 132 THR A C 1
ATOM 1052 O O . THR A 1 132 ? 6.896 -6.390 -7.702 1.00 96.56 132 THR A O 1
ATOM 1055 N N . ILE A 1 133 ? 6.111 -4.382 -7.063 1.00 96.56 133 ILE A N 1
ATOM 1056 C CA . ILE A 1 133 ? 6.474 -4.520 -5.642 1.00 96.56 133 ILE A CA 1
ATOM 1057 C C . ILE A 1 133 ? 5.704 -5.671 -4.984 1.00 96.56 133 ILE A C 1
ATOM 1059 O O . ILE A 1 133 ? 6.255 -6.400 -4.165 1.00 96.56 133 ILE A O 1
ATOM 1063 N N . LEU A 1 134 ? 4.438 -5.862 -5.363 1.00 94.50 134 LEU A N 1
ATOM 1064 C CA . LEU A 1 134 ? 3.617 -6.958 -4.852 1.00 94.50 134 LEU A CA 1
ATOM 1065 C C . LEU A 1 134 ? 4.083 -8.341 -5.332 1.00 94.50 134 LEU A C 1
ATOM 1067 O O . LEU A 1 134 ? 3.787 -9.327 -4.664 1.00 94.50 134 LEU A O 1
ATOM 1071 N N . GLY A 1 135 ? 4.797 -8.438 -6.457 1.00 95.06 135 GLY A N 1
ATOM 1072 C CA . GLY A 1 135 ? 5.346 -9.700 -6.959 1.00 95.06 135 GLY A CA 1
ATOM 1073 C C . GLY A 1 135 ? 4.303 -10.823 -7.024 1.00 95.06 135 GLY A C 1
ATOM 1074 O O . GLY A 1 135 ? 3.217 -10.655 -7.580 1.00 95.06 135 GLY A O 1
ATOM 1075 N N . GLU A 1 136 ? 4.615 -11.970 -6.420 1.00 91.75 136 GLU A N 1
ATOM 1076 C CA . GLU A 1 136 ? 3.727 -13.143 -6.375 1.00 91.75 136 GLU A CA 1
ATOM 1077 C C . GLU A 1 136 ? 2.421 -12.887 -5.606 1.00 91.75 136 GLU A C 1
ATOM 1079 O O . GLU A 1 136 ? 1.389 -13.497 -5.887 1.00 91.75 136 GLU A O 1
ATOM 1084 N N . PHE A 1 137 ? 2.407 -11.928 -4.680 1.00 91.50 137 PHE A N 1
ATOM 1085 C CA . PHE A 1 137 ? 1.204 -11.591 -3.925 1.00 91.50 137 PHE A CA 1
ATOM 1086 C C . PHE A 1 137 ? 0.133 -10.912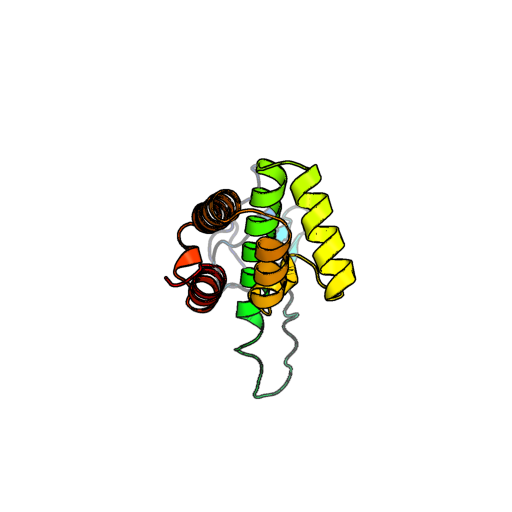 -4.786 1.00 91.50 137 PHE A C 1
ATOM 1088 O O . PHE A 1 137 ? -1.042 -10.914 -4.415 1.00 91.50 137 PHE A O 1
ATOM 1095 N N . ALA A 1 138 ? 0.500 -10.381 -5.959 1.00 92.06 138 ALA A N 1
ATOM 1096 C CA . ALA A 1 138 ? -0.452 -9.829 -6.921 1.00 92.06 138 ALA A CA 1
ATOM 1097 C C . ALA A 1 138 ? -1.445 -10.878 -7.462 1.00 92.06 138 ALA A C 1
ATOM 1099 O O . ALA A 1 138 ? -2.482 -10.501 -8.007 1.00 92.06 138 ALA A O 1
ATOM 1100 N N . TYR A 1 139 ? -1.155 -12.176 -7.305 1.00 88.81 139 TYR A N 1
ATOM 1101 C CA . TYR A 1 139 ? -2.048 -13.264 -7.712 1.00 88.81 139 TYR A CA 1
ATOM 1102 C C . TYR A 1 139 ? -3.117 -13.610 -6.670 1.00 88.81 139 TYR A C 1
ATOM 1104 O O . TYR A 1 139 ? -4.063 -14.327 -6.995 1.00 88.81 139 TYR A O 1
ATOM 1112 N N . TYR A 1 140 ? -3.024 -13.093 -5.438 1.00 90.50 140 TYR A N 1
ATOM 1113 C CA . TYR A 1 140 ? -4.110 -13.251 -4.474 1.00 90.50 140 TYR A CA 1
ATOM 1114 C C . TYR A 1 140 ? -5.357 -12.520 -4.959 1.00 90.50 140 TYR A C 1
ATOM 1116 O O . TYR A 1 140 ? -5.292 -11.333 -5.262 1.00 90.50 140 TYR A O 1
ATOM 1124 N N . GLU A 1 141 ? -6.498 -13.211 -4.956 1.00 91.00 141 GLU A N 1
ATOM 1125 C CA . GLU A 1 141 ? -7.771 -12.732 -5.514 1.00 91.00 141 GLU A CA 1
ATOM 1126 C C . GLU A 1 141 ? -8.104 -11.290 -5.108 1.00 91.00 141 GLU A C 1
ATOM 1128 O O . GLU A 1 141 ? -8.234 -10.427 -5.968 1.00 91.00 141 GLU A O 1
ATOM 1133 N N . SER A 1 142 ? -8.100 -10.980 -3.809 1.00 92.69 142 SER A N 1
ATOM 1134 C CA . SER A 1 142 ? -8.399 -9.628 -3.313 1.00 92.69 142 SER A CA 1
ATOM 1135 C C . SER A 1 142 ? -7.418 -8.550 -3.795 1.00 92.69 142 SER A C 1
ATOM 1137 O O . SER A 1 142 ? -7.799 -7.397 -3.971 1.00 92.69 142 SER A O 1
ATOM 1139 N N . ILE A 1 143 ? -6.140 -8.900 -3.978 1.00 94.50 143 ILE A N 1
ATOM 1140 C CA . ILE A 1 143 ? -5.108 -7.966 -4.453 1.00 94.50 143 ILE A CA 1
ATOM 1141 C C . ILE A 1 143 ? -5.219 -7.796 -5.967 1.00 94.50 143 ILE A C 1
ATOM 1143 O O . ILE A 1 143 ? -5.127 -6.678 -6.470 1.00 94.50 143 ILE A O 1
ATOM 1147 N N . ARG A 1 144 ? -5.476 -8.886 -6.691 1.00 94.00 144 ARG A N 1
ATOM 1148 C CA . ARG A 1 144 ? -5.754 -8.850 -8.123 1.00 94.00 144 ARG A CA 1
ATOM 1149 C C . ARG A 1 144 ? -6.971 -7.978 -8.421 1.00 94.00 144 ARG A C 1
ATOM 1151 O O . ARG A 1 144 ? -6.882 -7.099 -9.265 1.00 94.00 144 ARG A O 1
ATOM 1158 N N . GLU A 1 145 ? -8.068 -8.158 -7.690 1.00 93.88 145 GLU A N 1
ATOM 1159 C CA . GLU A 1 145 ? -9.263 -7.319 -7.820 1.00 93.88 145 GLU A CA 1
ATOM 1160 C C . GLU A 1 145 ? -8.983 -5.845 -7.516 1.00 93.88 145 GLU A C 1
ATOM 1162 O O . GLU A 1 145 ? -9.511 -4.961 -8.189 1.00 93.88 145 GLU A O 1
ATOM 1167 N N . PHE A 1 146 ? -8.157 -5.566 -6.504 1.00 95.19 146 PHE A N 1
ATOM 1168 C CA . PHE A 1 146 ? -7.700 -4.211 -6.206 1.00 95.19 146 PHE A CA 1
ATOM 1169 C C . PHE A 1 146 ? -6.941 -3.602 -7.396 1.00 95.19 146 PHE A C 1
ATOM 1171 O O . PHE A 1 146 ? -7.266 -2.492 -7.818 1.00 95.19 146 PHE A O 1
ATOM 1178 N N . LEU A 1 147 ? -5.985 -4.336 -7.975 1.00 95.25 147 LEU A N 1
ATOM 1179 C CA . LEU A 1 147 ? -5.212 -3.892 -9.139 1.00 95.25 147 LEU A CA 1
ATOM 1180 C C . LEU A 1 147 ? -6.099 -3.692 -10.376 1.00 95.25 147 LEU A C 1
ATOM 1182 O O . LEU A 1 147 ? -5.970 -2.672 -11.049 1.00 95.25 147 LEU A O 1
ATOM 1186 N N . ASP A 1 148 ? -7.030 -4.612 -10.631 1.00 93.62 148 ASP A N 1
ATOM 1187 C CA . ASP A 1 148 ? -7.979 -4.540 -11.748 1.00 93.62 148 ASP A CA 1
ATOM 1188 C C . ASP A 1 148 ? -8.925 -3.337 -11.610 1.00 93.62 148 ASP A C 1
ATOM 1190 O O . ASP A 1 148 ? -9.291 -2.713 -12.605 1.00 93.62 148 ASP A O 1
ATOM 1194 N N . LYS A 1 149 ? -9.320 -2.986 -10.377 1.00 94.25 149 LYS A N 1
ATOM 1195 C CA . LYS A 1 149 ? -10.111 -1.777 -10.107 1.00 94.25 149 LYS A CA 1
ATOM 1196 C C . LYS A 1 149 ? -9.290 -0.507 -10.303 1.00 94.25 149 LYS A C 1
ATOM 1198 O O . LYS A 1 149 ? -9.861 0.494 -10.724 1.00 94.25 149 LYS A O 1
ATOM 1203 N N . LEU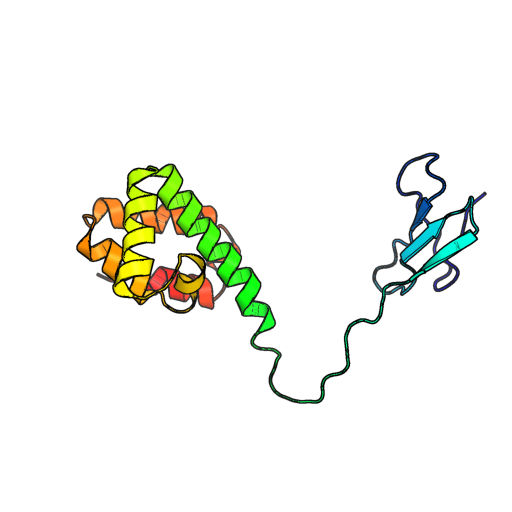 A 1 150 ? -7.990 -0.529 -9.998 1.00 91.25 150 LEU A N 1
ATOM 1204 C CA . LEU A 1 150 ? -7.094 0.610 -10.214 1.00 91.25 150 LEU A CA 1
ATOM 1205 C C . LEU A 1 150 ? -6.805 0.861 -11.696 1.00 91.25 150 LEU A C 1
ATOM 1207 O O . LEU A 1 150 ? -6.690 2.018 -12.089 1.00 91.25 150 LEU A O 1
ATOM 1211 N N . SER A 1 151 ? -6.674 -0.194 -12.503 1.00 86.00 151 SER A N 1
ATOM 1212 C CA . SER A 1 151 ? -6.463 -0.066 -13.944 1.00 86.00 151 SER A CA 1
ATOM 1213 C C . SER A 1 151 ? -7.718 0.444 -14.644 1.00 86.00 151 SER A C 1
ATOM 1215 O O . SER A 1 151 ? -8.834 0.014 -14.344 1.00 86.00 151 SER A O 1
ATOM 1217 N N . ASP A 1 152 ? -7.537 1.344 -15.602 1.00 69.56 152 ASP A N 1
ATOM 1218 C CA . ASP A 1 152 ? -8.583 1.671 -16.558 1.00 69.56 152 ASP A CA 1
ATOM 1219 C C . ASP A 1 152 ? -8.732 0.461 -17.494 1.00 69.56 152 ASP A C 1
ATOM 1221 O O . ASP A 1 152 ? -7.783 0.063 -18.168 1.00 69.56 152 ASP A O 1
ATOM 1225 N N . LYS A 1 153 ? -9.891 -0.209 -17.439 1.00 54.03 153 LYS A N 1
ATOM 1226 C CA . LYS A 1 153 ? -10.281 -1.155 -18.486 1.00 54.03 153 LYS A CA 1
ATOM 1227 C C . LYS A 1 153 ? -10.747 -0.305 -19.659 1.00 54.03 153 LYS A C 1
ATOM 1229 O O . LYS A 1 153 ? -11.892 0.144 -19.646 1.00 54.03 153 LYS A O 1
ATOM 1234 N N . ASP A 1 154 ? -9.836 -0.046 -20.585 1.00 38.03 154 ASP A N 1
ATOM 1235 C CA . ASP A 1 154 ? -10.216 0.251 -21.966 1.00 38.03 154 ASP A CA 1
ATOM 1236 C C . ASP A 1 154 ? -10.845 -1.001 -22.603 1.00 38.03 154 ASP A C 1
ATOM 1238 O O . ASP A 1 154 ? -10.314 -2.119 -22.374 1.00 38.03 154 ASP A O 1
#